Protein AF-A0AB37U837-F1 (afdb_monomer_lite)

Structure (mmCIF, N/CA/C/O backbone):
data_AF-A0AB37U837-F1
#
_entry.id   AF-A0AB37U837-F1
#
loop_
_atom_site.group_PDB
_atom_site.id
_atom_site.type_symbol
_atom_site.label_atom_id
_atom_site.label_alt_id
_atom_site.label_comp_id
_atom_site.label_asym_id
_atom_site.label_entity_id
_atom_site.label_seq_id
_atom_site.pdbx_PDB_ins_code
_atom_site.Cartn_x
_atom_site.Cartn_y
_atom_site.Cartn_z
_atom_site.occupancy
_atom_site.B_iso_or_equiv
_atom_site.auth_seq_id
_atom_site.auth_comp_id
_atom_site.auth_asym_id
_atom_site.auth_atom_id
_atom_site.pdbx_PDB_model_num
ATOM 1 N N . MET A 1 1 ? 18.481 -46.910 13.357 1.00 38.69 1 MET A N 1
ATOM 2 C CA . MET A 1 1 ? 18.241 -46.819 11.901 1.00 38.69 1 MET A CA 1
ATOM 3 C C . MET A 1 1 ? 16.902 -47.488 11.657 1.00 38.69 1 MET A C 1
ATOM 5 O O . MET A 1 1 ? 16.795 -48.649 12.005 1.00 38.69 1 MET A O 1
ATOM 9 N N . SER A 1 2 ? 15.828 -46.877 11.190 1.00 38.09 2 SER A N 1
ATOM 10 C CA . SER A 1 2 ? 15.529 -45.515 10.749 1.00 38.09 2 SER A CA 1
ATOM 11 C C . SER A 1 2 ? 14.016 -45.516 10.482 1.00 38.09 2 SER A C 1
ATOM 13 O O . SER A 1 2 ? 13.503 -46.467 9.901 1.00 38.09 2 SER A O 1
ATOM 15 N N . ASP A 1 3 ? 13.357 -44.455 10.939 1.00 36.34 3 ASP A N 1
ATOM 16 C CA . ASP A 1 3 ? 12.168 -43.831 10.350 1.00 36.34 3 ASP A CA 1
ATOM 17 C C . ASP A 1 3 ? 10.818 -44.567 10.381 1.00 36.34 3 ASP A C 1
ATOM 19 O O . ASP A 1 3 ? 10.324 -45.132 9.410 1.00 36.34 3 ASP A O 1
ATOM 23 N N . ILE A 1 4 ? 10.150 -44.377 11.522 1.00 48.16 4 ILE A N 1
ATOM 24 C CA . ILE A 1 4 ? 8.695 -44.235 11.624 1.00 48.16 4 ILE A CA 1
ATOM 25 C C . ILE A 1 4 ? 8.343 -42.833 11.098 1.00 48.16 4 ILE A C 1
ATOM 27 O O . ILE A 1 4 ? 8.584 -41.843 11.786 1.00 48.16 4 ILE A O 1
ATOM 31 N N . ILE A 1 5 ? 7.758 -42.727 9.903 1.00 45.69 5 ILE A N 1
ATOM 32 C CA . ILE A 1 5 ? 7.070 -41.502 9.466 1.00 45.69 5 ILE A CA 1
ATOM 33 C C . ILE A 1 5 ? 5.609 -41.867 9.179 1.00 45.69 5 ILE A C 1
ATOM 35 O O . ILE A 1 5 ? 5.336 -42.531 8.180 1.00 45.69 5 ILE A O 1
ATOM 39 N N . PRO A 1 6 ? 4.649 -41.449 10.022 1.00 42.28 6 PRO A N 1
ATOM 40 C CA . PRO A 1 6 ? 3.233 -41.595 9.720 1.00 42.28 6 PRO A CA 1
ATOM 41 C C . PRO A 1 6 ? 2.849 -40.678 8.550 1.00 42.28 6 PRO A C 1
ATOM 43 O O . PRO A 1 6 ? 2.877 -39.450 8.651 1.00 42.28 6 PRO A O 1
ATOM 46 N N . THR A 1 7 ? 2.470 -41.287 7.430 1.00 52.25 7 THR A N 1
ATOM 47 C CA . THR A 1 7 ? 1.996 -40.656 6.193 1.00 52.25 7 THR A CA 1
ATOM 48 C C . THR A 1 7 ? 0.520 -40.268 6.258 1.00 52.25 7 THR A C 1
ATOM 50 O O . THR A 1 7 ? -0.243 -40.693 5.408 1.00 52.25 7 THR A O 1
ATOM 53 N N . HIS A 1 8 ? 0.095 -39.453 7.222 1.00 46.56 8 HIS A N 1
ATOM 54 C CA . HIS A 1 8 ? -1.192 -38.745 7.143 1.00 46.56 8 HIS A CA 1
ATOM 55 C C . HIS A 1 8 ? -1.097 -37.440 7.935 1.00 46.56 8 HIS A C 1
ATOM 57 O O . HIS A 1 8 ? -1.594 -37.322 9.051 1.00 46.56 8 HIS A O 1
ATOM 63 N N . LYS A 1 9 ? -0.432 -36.433 7.357 1.00 44.94 9 LYS A N 1
ATOM 64 C CA . LYS A 1 9 ? -0.655 -35.056 7.793 1.00 44.94 9 LYS A CA 1
ATOM 65 C C . LYS A 1 9 ? -1.970 -34.627 7.164 1.00 44.94 9 LYS A C 1
ATOM 67 O O . LYS A 1 9 ? -2.001 -34.199 6.015 1.00 44.94 9 LYS A O 1
ATOM 72 N N . ASP A 1 10 ? -3.050 -34.844 7.898 1.00 39.06 10 ASP A N 1
ATOM 73 C CA . ASP A 1 10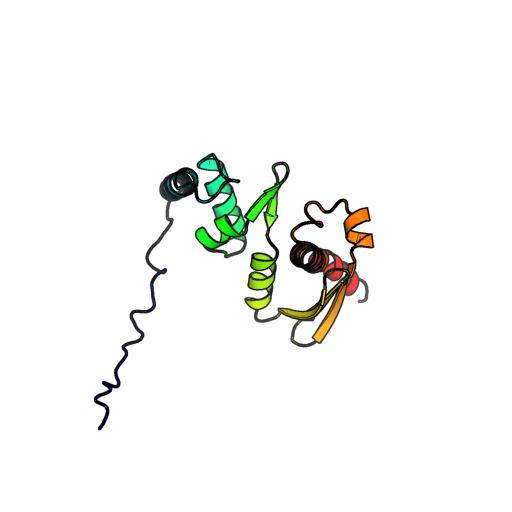 ? -4.355 -34.284 7.594 1.00 39.06 10 ASP A CA 1
ATOM 74 C C . ASP A 1 10 ? -4.181 -32.757 7.482 1.00 39.06 10 ASP A C 1
ATOM 76 O O . ASP A 1 10 ? -3.911 -32.056 8.460 1.00 39.06 10 ASP A O 1
ATOM 80 N N . LEU A 1 11 ? -4.177 -32.244 6.249 1.00 43.66 11 LEU A N 1
ATOM 81 C CA . LEU A 1 11 ? -3.933 -30.827 5.942 1.00 43.66 11 LEU A CA 1
ATOM 82 C C . LEU A 1 11 ? -5.149 -29.947 6.279 1.00 43.66 11 LEU A C 1
ATOM 84 O O . LEU A 1 11 ? -5.112 -28.736 6.061 1.00 43.66 11 LEU A O 1
ATOM 88 N N . SER A 1 12 ? -6.205 -30.535 6.846 1.00 42.41 12 SER A N 1
ATOM 89 C CA . SER A 1 12 ? -7.435 -29.869 7.279 1.00 42.41 12 SER A CA 1
ATOM 90 C C . SER A 1 12 ? -7.227 -28.840 8.407 1.00 42.41 12 SER A C 1
ATOM 92 O O . SER A 1 12 ? -8.098 -28.000 8.626 1.00 42.41 12 SER A O 1
ATOM 94 N N . THR A 1 13 ? -6.057 -28.817 9.060 1.00 42.19 13 THR A N 1
ATOM 95 C CA . THR A 1 13 ? -5.775 -27.964 10.237 1.00 42.19 13 THR A CA 1
ATOM 96 C C . THR A 1 13 ? -4.836 -26.774 9.964 1.00 42.19 13 THR A C 1
ATOM 98 O O . THR A 1 13 ? -4.377 -26.118 10.896 1.00 42.19 13 THR A O 1
ATOM 101 N N . LEU A 1 14 ? -4.543 -26.414 8.707 1.00 37.28 14 LEU A N 1
ATOM 102 C CA . LEU A 1 14 ? -3.847 -25.147 8.393 1.00 37.28 14 LEU A CA 1
ATOM 103 C C . LEU A 1 14 ? -4.842 -24.025 8.089 1.00 37.28 14 LEU A C 1
ATOM 105 O O . LEU A 1 14 ? -4.858 -23.418 7.023 1.00 37.28 14 LEU A O 1
ATOM 109 N N . ALA A 1 15 ? -5.670 -23.743 9.083 1.00 38.53 15 ALA A N 1
ATOM 110 C CA . ALA A 1 15 ? -6.664 -22.689 9.076 1.00 38.53 15 ALA A CA 1
ATOM 111 C C . ALA A 1 15 ? -6.515 -21.874 10.368 1.00 38.53 15 ALA A C 1
ATOM 113 O O . ALA A 1 15 ? -7.368 -21.897 11.237 1.00 38.53 15 ALA A O 1
ATOM 114 N N . ILE A 1 16 ? -5.413 -21.133 10.514 1.00 45.47 16 ILE A N 1
ATOM 115 C CA . ILE A 1 16 ? -5.233 -20.225 11.666 1.00 45.47 16 ILE A CA 1
ATOM 116 C C . ILE A 1 16 ? -6.056 -18.923 11.486 1.00 45.47 16 ILE A C 1
ATOM 118 O O . ILE A 1 16 ? -6.137 -18.105 12.395 1.00 45.47 16 ILE A O 1
ATOM 122 N N . ALA A 1 17 ? -6.728 -18.721 10.342 1.00 49.56 17 ALA A N 1
ATOM 123 C CA . ALA A 1 17 ? -7.430 -17.469 10.035 1.00 49.56 17 ALA A CA 1
ATOM 124 C C . ALA A 1 17 ? -8.845 -17.521 9.393 1.00 49.56 17 ALA A C 1
ATOM 126 O O . ALA A 1 17 ? -9.257 -16.475 8.900 1.00 49.56 17 ALA A O 1
ATOM 127 N N . PRO A 1 18 ? -9.646 -18.612 9.368 1.00 48.41 18 PRO A N 1
ATOM 128 C CA . PRO A 1 18 ? -11.029 -18.512 8.879 1.00 48.41 18 PRO A CA 1
ATOM 129 C C . PRO A 1 18 ? -12.069 -18.231 9.977 1.00 48.41 18 PRO A C 1
ATOM 131 O O . PRO A 1 18 ? -13.256 -18.143 9.672 1.00 48.41 18 PRO A O 1
ATOM 134 N N . HIS A 1 19 ? -11.666 -18.100 11.247 1.00 53.91 19 HIS A N 1
ATOM 135 C CA . HIS A 1 19 ? -12.609 -18.018 12.376 1.00 53.91 19 HIS A CA 1
ATOM 136 C C . HIS A 1 19 ? -12.847 -16.600 12.906 1.00 53.91 19 HIS A C 1
ATOM 138 O O . HIS A 1 19 ? -13.816 -16.384 13.629 1.00 53.91 19 HIS A O 1
ATOM 144 N N . LEU A 1 20 ? -11.985 -15.632 12.571 1.00 61.50 20 LEU A N 1
ATOM 145 C CA . LEU A 1 20 ? -12.180 -14.243 12.984 1.00 61.50 20 LEU A CA 1
ATOM 146 C C . LEU A 1 20 ? -13.107 -13.554 11.983 1.00 61.50 20 LEU A C 1
ATOM 148 O O . LEU A 1 20 ? -12.658 -13.005 10.976 1.00 61.50 20 LEU A O 1
ATOM 152 N N . LYS A 1 21 ? -14.407 -13.621 12.260 1.00 65.19 21 LYS A N 1
ATOM 153 C CA . LYS A 1 21 ? -15.416 -12.857 11.532 1.00 65.19 21 LYS A CA 1
ATOM 154 C C . LYS A 1 21 ? -15.628 -11.516 12.219 1.00 65.19 21 LYS A C 1
ATOM 156 O O . LYS A 1 21 ? -15.821 -11.456 13.429 1.00 65.19 21 LYS A O 1
ATOM 161 N N . ILE A 1 22 ? -15.543 -10.450 11.434 1.00 69.75 22 ILE A N 1
ATOM 162 C CA . ILE A 1 22 ? -15.926 -9.104 11.850 1.00 69.75 22 ILE A CA 1
ATOM 163 C C . ILE A 1 22 ? -17.270 -8.858 11.174 1.00 69.75 22 ILE A C 1
ATOM 165 O O . ILE A 1 22 ? -17.308 -8.448 10.016 1.00 69.75 22 ILE A O 1
ATOM 169 N N . ASP A 1 23 ? -18.351 -9.202 11.868 1.00 74.50 23 ASP A N 1
ATOM 170 C CA . ASP A 1 23 ? -19.703 -9.142 11.302 1.00 74.50 23 ASP A CA 1
ATOM 171 C C . ASP A 1 23 ? -20.385 -7.799 11.603 1.00 74.50 23 ASP A C 1
ATOM 173 O O . ASP A 1 23 ? -21.276 -7.370 10.870 1.00 74.50 23 ASP A O 1
ATOM 177 N N . THR A 1 24 ? -19.949 -7.101 12.658 1.00 81.50 24 THR A N 1
ATOM 178 C CA . THR A 1 24 ? -20.548 -5.837 13.099 1.00 81.50 24 THR A CA 1
ATOM 179 C C . THR A 1 24 ? -19.526 -4.708 13.230 1.00 81.50 24 THR A C 1
ATOM 181 O O . THR A 1 24 ? -18.324 -4.924 13.411 1.00 81.50 24 THR A O 1
ATOM 184 N N . ILE A 1 25 ? -20.021 -3.467 13.174 1.00 80.50 25 ILE A N 1
ATOM 185 C CA . ILE A 1 25 ? -19.218 -2.268 13.460 1.00 80.50 25 ILE A CA 1
ATOM 186 C C . ILE A 1 25 ? -18.689 -2.305 14.904 1.00 80.50 25 ILE A C 1
ATOM 188 O O . ILE A 1 25 ? -17.567 -1.869 15.150 1.00 80.50 25 ILE A O 1
ATOM 192 N N . ASP A 1 26 ? -19.442 -2.889 15.838 1.00 82.69 26 ASP A N 1
ATOM 193 C CA . ASP A 1 26 ? -19.027 -3.038 17.236 1.00 82.69 26 ASP A CA 1
ATOM 194 C C . ASP A 1 26 ? -17.823 -3.977 17.381 1.00 82.69 26 ASP A C 1
ATOM 196 O O . ASP A 1 26 ? -16.885 -3.677 18.124 1.00 82.69 26 ASP A O 1
ATOM 200 N N . ASP A 1 27 ? -17.800 -5.090 16.643 1.00 81.56 27 ASP A N 1
ATOM 201 C CA . ASP A 1 27 ? -16.652 -6.006 16.626 1.00 81.56 27 ASP A CA 1
ATOM 202 C C . ASP A 1 27 ? -15.421 -5.330 16.028 1.00 81.56 27 ASP A C 1
ATOM 204 O O . ASP A 1 27 ? -14.307 -5.477 16.537 1.00 81.56 27 ASP A O 1
ATOM 208 N N . LEU A 1 28 ? -15.629 -4.523 14.986 1.00 81.81 28 LEU A N 1
ATOM 209 C CA . LEU A 1 28 ? -14.576 -3.729 14.373 1.00 81.81 28 LEU A CA 1
ATOM 210 C C . LEU A 1 28 ? -14.032 -2.667 15.338 1.00 81.81 28 LEU A C 1
ATOM 212 O O . LEU A 1 28 ? -12.817 -2.483 15.418 1.00 81.81 28 LEU A O 1
ATOM 216 N N . GLN A 1 29 ? -14.900 -2.004 16.105 1.00 85.12 29 GLN A N 1
ATOM 217 C CA . GLN A 1 29 ? -14.505 -1.029 17.121 1.00 85.12 29 GLN A CA 1
ATOM 218 C C . GLN A 1 29 ? -13.713 -1.694 18.252 1.00 85.12 29 GLN A C 1
ATOM 220 O O . GLN A 1 29 ? -12.645 -1.199 18.613 1.00 85.12 29 GLN A O 1
ATOM 225 N N . ARG A 1 30 ? -14.177 -2.842 18.762 1.00 85.12 30 ARG A N 1
ATOM 226 C CA . ARG A 1 30 ? -13.461 -3.634 19.779 1.00 85.12 30 ARG A CA 1
ATOM 227 C C . ARG A 1 30 ? -12.094 -4.082 19.280 1.00 85.12 30 ARG A C 1
ATOM 229 O O . ARG A 1 30 ? -11.103 -3.951 19.995 1.00 85.12 30 ARG A O 1
ATOM 236 N N . LEU A 1 31 ? -12.024 -4.571 18.044 1.00 84.06 31 LEU A N 1
ATOM 237 C CA . LEU A 1 31 ? -10.769 -4.963 17.416 1.00 84.06 31 LEU A CA 1
ATOM 238 C C . LEU A 1 31 ? -9.829 -3.762 17.265 1.00 84.06 31 LEU A C 1
ATOM 240 O O . LEU A 1 31 ? -8.657 -3.852 17.626 1.00 84.06 31 LEU A O 1
ATOM 244 N N . GLY A 1 32 ? -10.336 -2.627 16.781 1.00 84.38 32 GLY A N 1
ATOM 245 C CA . GLY A 1 32 ? -9.569 -1.390 16.674 1.00 84.38 32 GLY A CA 1
ATOM 246 C C . GLY A 1 32 ? -9.041 -0.913 18.026 1.00 84.38 32 GLY A C 1
ATOM 247 O O . GLY A 1 32 ? -7.896 -0.472 18.126 1.00 84.38 32 GLY A O 1
ATOM 248 N N . GLU A 1 33 ? -9.829 -1.064 19.088 1.00 86.31 33 GLU A N 1
ATOM 249 C CA . GLU A 1 33 ? -9.414 -0.724 20.442 1.00 86.31 33 GLU A CA 1
ATOM 250 C C . GLU A 1 33 ? -8.303 -1.644 20.951 1.00 86.31 33 GLU A C 1
ATOM 252 O O . GLU A 1 33 ? -7.269 -1.142 21.393 1.00 86.31 33 GLU A O 1
ATOM 257 N N . ILE A 1 34 ? -8.443 -2.964 20.795 1.00 85.94 34 ILE A N 1
ATOM 258 C CA . ILE A 1 34 ? -7.395 -3.940 21.137 1.00 85.94 34 ILE A CA 1
ATOM 259 C C . ILE A 1 34 ? -6.099 -3.623 20.384 1.00 85.94 34 ILE A C 1
ATOM 261 O O . ILE A 1 34 ? -5.025 -3.561 20.983 1.00 85.94 34 ILE A O 1
ATOM 265 N N . LEU A 1 35 ? -6.197 -3.379 19.076 1.00 84.44 35 LEU A N 1
ATOM 266 C CA . LEU A 1 35 ? -5.041 -3.103 18.229 1.00 84.44 35 LEU A CA 1
ATOM 267 C C . LEU A 1 35 ? -4.366 -1.784 18.610 1.00 84.44 35 LEU A C 1
ATOM 269 O O . LEU A 1 35 ? -3.143 -1.750 18.723 1.00 84.44 35 LEU A O 1
ATOM 273 N N . SER A 1 36 ? -5.132 -0.727 18.883 1.00 84.62 36 SER A N 1
ATOM 274 C CA . SER A 1 36 ? -4.572 0.555 19.331 1.00 84.62 36 SER A CA 1
ATOM 275 C C . SER A 1 36 ? -3.922 0.460 20.721 1.00 84.62 36 SER A C 1
ATOM 277 O O . SER A 1 36 ? -2.841 1.003 20.938 1.00 84.62 36 SER A O 1
ATOM 279 N N . ARG A 1 37 ? -4.522 -0.295 21.653 1.00 85.44 37 ARG A N 1
ATOM 280 C CA . ARG A 1 37 ? -4.006 -0.486 23.019 1.00 85.44 37 ARG A CA 1
ATOM 281 C C . ARG A 1 37 ? -2.824 -1.442 23.110 1.00 85.44 37 ARG A C 1
ATOM 283 O O . ARG A 1 37 ? -2.113 -1.412 24.109 1.00 85.44 37 ARG A O 1
ATOM 290 N N . SER A 1 38 ? -2.606 -2.274 22.094 1.00 83.31 38 SER A N 1
ATOM 291 C CA . SER A 1 38 ? -1.503 -3.240 22.070 1.00 83.31 38 SER A CA 1
ATOM 292 C C . SER A 1 38 ? -0.115 -2.592 22.144 1.00 83.31 38 SER A C 1
ATOM 294 O O . SER A 1 38 ? 0.852 -3.258 22.499 1.00 83.31 38 SER A O 1
ATOM 296 N N . GLY A 1 39 ? -0.002 -1.304 21.798 1.00 77.69 39 GLY A N 1
ATOM 297 C CA . GLY A 1 39 ? 1.269 -0.580 21.784 1.00 77.69 39 GLY A CA 1
ATOM 298 C C . GLY A 1 39 ? 2.202 -0.967 20.632 1.00 77.69 39 GLY A C 1
ATOM 299 O O . GLY A 1 39 ? 3.269 -0.378 20.505 1.00 77.69 39 GLY A O 1
ATOM 300 N N . PHE A 1 40 ? 1.807 -1.906 19.762 1.00 79.19 40 PHE A N 1
ATOM 301 C CA . PHE A 1 40 ? 2.614 -2.329 18.611 1.00 79.19 40 PHE A CA 1
ATOM 302 C C . PHE A 1 40 ? 2.547 -1.357 17.424 1.00 79.19 40 PHE A C 1
ATOM 304 O O . PHE A 1 40 ? 3.425 -1.373 16.564 1.00 79.19 40 PHE A O 1
ATOM 311 N N . PHE A 1 41 ? 1.508 -0.519 17.360 1.00 80.19 41 PHE A N 1
ATOM 312 C CA . PHE A 1 41 ? 1.242 0.383 16.238 1.00 80.19 41 PHE A CA 1
ATOM 313 C C . PHE A 1 41 ? 1.383 1.843 16.679 1.00 80.19 41 PHE A C 1
ATOM 315 O O . PHE A 1 41 ? 0.405 2.498 17.031 1.00 80.19 41 PHE A O 1
ATOM 322 N N . GLU A 1 42 ? 2.612 2.363 16.656 1.00 71.44 42 GLU A N 1
ATOM 323 C CA . GLU A 1 42 ? 2.935 3.726 17.120 1.00 71.44 42 GLU A CA 1
ATOM 324 C C . GLU A 1 42 ? 2.175 4.836 16.371 1.00 71.44 42 GLU A C 1
ATOM 326 O O . GLU A 1 42 ? 1.942 5.924 16.907 1.00 71.44 42 GLU A O 1
ATOM 331 N N . ASP A 1 43 ? 1.766 4.564 15.132 1.00 74.81 43 ASP A N 1
ATOM 332 C CA . ASP A 1 43 ? 1.027 5.493 14.280 1.00 74.81 43 ASP A CA 1
ATOM 333 C C . ASP A 1 43 ? -0.497 5.453 14.495 1.00 74.81 43 ASP A C 1
ATOM 335 O O . ASP A 1 43 ? -1.235 6.200 13.850 1.00 74.81 43 ASP A O 1
ATOM 339 N N . CYS A 1 44 ? -0.971 4.608 15.414 1.00 76.62 44 CYS A N 1
ATOM 340 C CA . CYS A 1 44 ? -2.378 4.418 15.719 1.00 76.62 44 CYS A CA 1
ATOM 341 C C . CYS A 1 44 ? -2.633 4.536 17.226 1.00 76.62 44 CYS A C 1
ATOM 343 O O . CYS A 1 44 ? -2.563 3.562 17.971 1.00 76.62 44 CYS A O 1
ATOM 345 N N . LYS A 1 45 ? -2.987 5.743 17.676 1.00 77.19 45 LYS A N 1
ATOM 346 C CA . LYS A 1 45 ? -3.206 6.042 19.104 1.00 77.19 45 LYS A CA 1
ATOM 347 C C . LYS A 1 45 ? -4.657 5.893 19.547 1.00 77.19 45 LYS A C 1
ATOM 349 O O . LYS A 1 45 ? -4.933 5.884 20.740 1.00 77.19 45 LYS A O 1
ATOM 354 N N . GLN A 1 46 ? -5.585 5.835 18.596 1.00 83.69 46 GLN A N 1
ATOM 355 C CA . GLN A 1 46 ? -7.020 5.769 18.863 1.00 83.69 46 GLN A CA 1
ATOM 356 C C . GLN A 1 46 ? -7.642 4.589 18.124 1.00 83.69 46 GLN A C 1
ATOM 358 O O . GLN A 1 46 ? -7.280 4.319 16.978 1.00 83.69 46 GLN A O 1
ATOM 363 N N . ALA A 1 4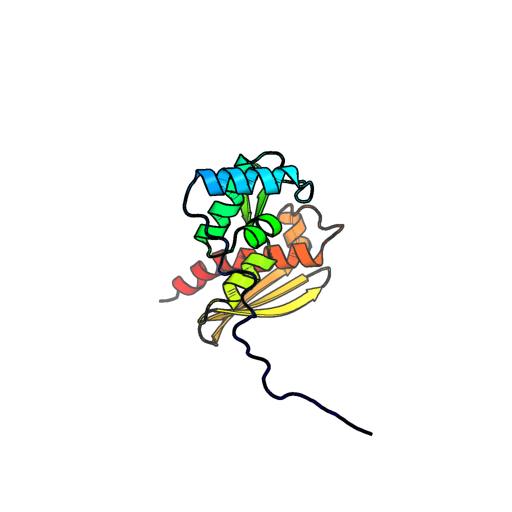7 ? -8.642 3.955 18.739 1.00 83.88 47 ALA A N 1
ATOM 364 C CA . ALA A 1 47 ? -9.407 2.871 18.122 1.00 83.88 47 ALA A CA 1
ATOM 365 C C . ALA A 1 47 ? -9.960 3.273 16.743 1.00 83.88 47 ALA A C 1
ATOM 367 O O . ALA A 1 47 ? -9.842 2.519 15.782 1.00 83.88 47 ALA A O 1
ATOM 368 N N . ALA A 1 48 ? -10.457 4.508 16.607 1.00 84.31 48 ALA A N 1
ATOM 369 C CA . ALA A 1 48 ? -10.969 5.040 15.344 1.00 84.31 48 ALA A CA 1
ATOM 370 C C . ALA A 1 48 ? -9.926 5.027 14.209 1.00 84.31 48 ALA A C 1
ATOM 372 O O . ALA A 1 48 ? -10.259 4.731 13.064 1.00 84.31 48 ALA A O 1
ATOM 373 N N . GLN A 1 49 ? -8.651 5.295 14.511 1.00 84.81 49 GLN A N 1
ATOM 374 C CA . GLN A 1 49 ? -7.581 5.254 13.509 1.00 84.81 49 GLN A CA 1
ATOM 375 C C . GLN A 1 49 ? -7.316 3.821 13.033 1.00 84.81 49 GLN A C 1
ATOM 377 O O . GLN A 1 49 ? -7.112 3.605 11.838 1.00 84.81 49 GLN A O 1
ATOM 382 N N . ALA A 1 50 ? -7.373 2.842 13.943 1.00 85.88 50 ALA A N 1
ATOM 383 C CA . ALA A 1 50 ? -7.226 1.430 13.603 1.00 85.88 50 ALA A CA 1
ATOM 384 C C . ALA A 1 50 ? -8.389 0.960 12.726 1.00 85.88 50 ALA A C 1
ATOM 386 O O . ALA A 1 50 ? -8.173 0.335 11.691 1.00 85.88 50 ALA A O 1
ATOM 387 N N . VAL A 1 51 ? -9.618 1.332 13.095 1.00 86.81 51 VAL A N 1
ATOM 388 C CA . VAL A 1 51 ? -10.829 1.016 12.329 1.00 86.81 51 VAL A CA 1
ATOM 389 C C . VAL A 1 51 ? -10.731 1.551 10.901 1.00 86.81 51 VAL A C 1
ATOM 391 O O . VAL A 1 51 ? -10.929 0.793 9.956 1.00 86.81 51 VAL A O 1
ATOM 394 N N . VAL A 1 52 ? -10.347 2.818 10.716 1.00 87.12 52 VAL A N 1
ATOM 395 C CA . VAL A 1 52 ? -10.211 3.419 9.376 1.00 87.12 52 VAL A CA 1
ATOM 396 C C . VAL A 1 52 ? -9.156 2.701 8.533 1.00 87.12 52 VAL A C 1
ATOM 398 O O . VAL A 1 52 ? -9.375 2.476 7.344 1.00 87.12 52 VAL A O 1
ATOM 401 N N . LYS A 1 53 ? -8.026 2.299 9.126 1.00 88.06 53 LYS A N 1
ATOM 402 C CA . LYS A 1 53 ? -7.011 1.502 8.420 1.00 88.06 53 LYS A CA 1
ATOM 403 C C . LYS A 1 53 ? -7.552 0.140 8.002 1.00 88.06 53 LYS A C 1
ATOM 405 O O . LYS A 1 53 ? -7.342 -0.271 6.864 1.00 88.06 53 LYS A O 1
ATOM 410 N N . ILE A 1 54 ? -8.243 -0.553 8.905 1.00 87.12 54 ILE A N 1
ATOM 411 C CA . ILE A 1 54 ? -8.829 -1.867 8.628 1.00 87.12 54 ILE A CA 1
ATOM 412 C C . ILE A 1 54 ? -9.852 -1.758 7.500 1.00 87.12 54 ILE A C 1
ATOM 414 O O . ILE A 1 54 ? -9.759 -2.538 6.557 1.00 87.12 54 ILE A O 1
ATOM 418 N N . LEU A 1 55 ? -10.743 -0.763 7.548 1.00 86.31 55 LEU A N 1
ATOM 419 C CA . LEU A 1 55 ? -11.716 -0.491 6.488 1.00 86.31 55 LEU A CA 1
ATOM 420 C C . LEU A 1 55 ? -11.024 -0.211 5.154 1.00 86.31 55 LEU A C 1
ATOM 422 O O . LEU A 1 55 ? -11.305 -0.882 4.168 1.00 86.31 55 LEU A O 1
ATOM 426 N N . ALA A 1 56 ? -10.053 0.705 5.129 1.00 85.56 56 ALA A N 1
ATOM 427 C CA . ALA A 1 56 ? -9.327 1.043 3.906 1.00 85.56 56 ALA A CA 1
ATOM 428 C C . ALA A 1 56 ? -8.624 -0.172 3.278 1.00 85.56 56 ALA A C 1
ATOM 430 O O . ALA A 1 56 ? -8.541 -0.282 2.057 1.00 85.56 56 ALA A O 1
ATOM 431 N N . GLY A 1 57 ? -8.109 -1.089 4.098 1.00 85.00 57 GLY A N 1
ATOM 432 C CA . GLY A 1 57 ? -7.523 -2.324 3.596 1.00 85.00 57 GLY A CA 1
ATOM 433 C C . GLY A 1 57 ? -8.559 -3.370 3.195 1.00 85.00 57 GLY A C 1
ATOM 434 O O . GLY A 1 57 ? -8.340 -4.052 2.199 1.00 85.00 57 GLY A O 1
ATOM 435 N N . ALA A 1 58 ? -9.691 -3.461 3.896 1.00 85.69 58 ALA A N 1
ATOM 436 C CA . ALA A 1 58 ? -10.787 -4.366 3.559 1.00 85.69 58 ALA A CA 1
ATOM 437 C C . ALA A 1 58 ? -11.371 -4.062 2.169 1.00 85.69 58 ALA A C 1
ATOM 439 O O . ALA A 1 58 ? -11.563 -4.992 1.389 1.00 85.69 58 ALA A O 1
ATOM 440 N N . GLU A 1 59 ? -11.516 -2.781 1.808 1.00 83.75 59 GLU A N 1
ATOM 441 C CA . GLU A 1 59 ? -11.911 -2.340 0.453 1.00 83.75 59 GLU A CA 1
ATOM 442 C C . GLU A 1 59 ? -10.952 -2.833 -0.645 1.00 83.75 59 GLU A C 1
ATOM 444 O O . GLU A 1 59 ? -11.323 -3.010 -1.803 1.00 83.75 59 GLU A O 1
ATOM 449 N N . LEU A 1 60 ? -9.693 -3.085 -0.284 1.00 79.88 60 LEU A N 1
ATOM 450 C CA . LEU A 1 60 ? -8.653 -3.593 -1.180 1.00 79.88 60 LEU A CA 1
ATOM 451 C C . LEU A 1 60 ? -8.450 -5.112 -1.045 1.00 79.88 60 LEU A C 1
ATOM 453 O O . LEU A 1 60 ? -7.539 -5.679 -1.652 1.00 79.88 60 LEU A O 1
ATOM 457 N N . GLY A 1 61 ? -9.274 -5.780 -0.236 1.00 81.06 61 GLY A N 1
ATOM 458 C CA . GLY A 1 61 ? -9.186 -7.210 0.043 1.00 81.06 61 GLY A CA 1
ATOM 459 C C . GLY A 1 61 ? -8.040 -7.602 0.982 1.00 81.06 61 GLY A C 1
ATOM 460 O O . GLY A 1 61 ? -7.633 -8.767 1.005 1.00 81.06 61 GLY A O 1
ATOM 461 N N . PHE A 1 62 ? -7.468 -6.668 1.739 1.00 84.75 62 PHE A N 1
ATOM 462 C CA . PHE A 1 62 ? -6.475 -6.979 2.764 1.00 84.75 62 PHE A CA 1
ATOM 463 C C . PHE A 1 62 ? -7.138 -7.305 4.108 1.00 84.75 62 PHE A C 1
ATOM 465 O O . PHE A 1 62 ? -8.064 -6.610 4.526 1.00 84.75 62 PHE A O 1
ATOM 472 N N . PRO A 1 63 ? -6.654 -8.340 4.820 1.00 85.69 63 PRO A N 1
ATOM 473 C CA . PRO A 1 63 ? -7.156 -8.664 6.149 1.00 85.69 63 PRO A CA 1
ATOM 474 C C . PRO A 1 63 ? -6.726 -7.602 7.168 1.00 85.69 63 PRO A C 1
ATOM 476 O O . PRO A 1 63 ? -5.670 -6.985 7.020 1.00 85.69 63 PRO A O 1
ATOM 479 N N . ALA A 1 64 ? -7.499 -7.455 8.249 1.00 84.56 64 ALA A N 1
ATOM 480 C CA . ALA A 1 64 ? -7.341 -6.402 9.257 1.00 84.56 64 ALA A CA 1
ATOM 481 C C . ALA A 1 64 ? -5.896 -6.210 9.754 1.00 84.56 64 ALA A C 1
ATOM 483 O O . ALA A 1 64 ? -5.408 -5.084 9.835 1.00 84.56 64 ALA A O 1
ATOM 484 N N . PHE A 1 65 ? -5.179 -7.302 10.031 1.00 84.88 65 PHE A N 1
ATOM 485 C CA . PHE A 1 65 ? -3.796 -7.229 10.503 1.00 84.88 65 PHE A CA 1
ATOM 486 C C . PHE A 1 65 ? -2.830 -6.698 9.433 1.00 84.88 65 PHE A C 1
ATOM 488 O O . PHE A 1 65 ? -2.028 -5.807 9.702 1.00 84.88 65 PHE A O 1
ATOM 495 N N . SER A 1 66 ? -2.936 -7.188 8.193 1.00 84.62 66 SER A N 1
ATOM 496 C CA . SER A 1 66 ? -2.128 -6.679 7.079 1.00 84.62 66 SER A CA 1
ATOM 497 C C . SER A 1 66 ? -2.421 -5.204 6.805 1.00 84.62 66 SER A C 1
ATOM 499 O O . SER A 1 66 ? -1.493 -4.442 6.539 1.00 84.62 66 SER A O 1
ATOM 501 N N . SER A 1 67 ? -3.685 -4.794 6.931 1.00 85.81 67 SER A N 1
ATOM 502 C CA . SER A 1 67 ? -4.111 -3.398 6.831 1.00 85.81 67 SER A CA 1
ATOM 503 C C . SER A 1 67 ? -3.454 -2.533 7.906 1.00 85.81 67 SER A C 1
ATOM 505 O O . SER A 1 67 ? -2.913 -1.479 7.593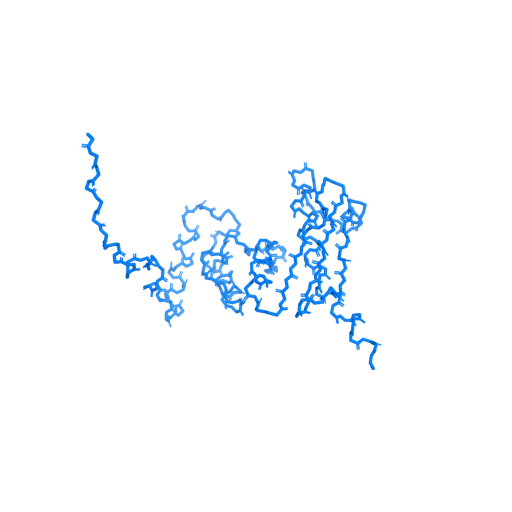 1.00 85.81 67 SER A O 1
ATOM 507 N N . MET A 1 68 ? -3.408 -2.996 9.157 1.00 85.69 68 MET A N 1
ATOM 508 C CA . MET A 1 68 ? -2.755 -2.261 10.246 1.00 85.69 68 MET A CA 1
ATOM 509 C C . MET A 1 68 ? -1.247 -2.100 10.052 1.00 85.69 68 MET A C 1
ATOM 511 O O . MET A 1 68 ? -0.718 -1.014 10.285 1.00 85.69 68 MET A O 1
ATOM 515 N N . CYS A 1 69 ? -0.560 -3.156 9.610 1.00 84.69 69 CYS A N 1
ATOM 516 C CA . CYS A 1 69 ? 0.887 -3.119 9.391 1.00 84.69 69 CYS A CA 1
ATOM 517 C C . CYS A 1 69 ? 1.288 -2.324 8.144 1.00 84.69 69 CYS A C 1
ATOM 519 O O . CYS A 1 69 ? 2.393 -1.786 8.091 1.00 84.69 69 CYS A O 1
ATOM 521 N N . GLY A 1 70 ? 0.438 -2.319 7.117 1.00 82.94 70 GLY A N 1
ATOM 522 C CA . GLY A 1 70 ? 0.797 -1.823 5.795 1.00 82.94 70 GLY A CA 1
ATOM 523 C C . GLY A 1 70 ? 0.083 -0.551 5.354 1.00 82.94 70 GLY A C 1
ATOM 524 O O . GLY A 1 70 ? 0.466 -0.010 4.322 1.00 82.94 70 GLY A O 1
ATOM 525 N N . ILE A 1 71 ? -0.929 -0.066 6.076 1.00 86.12 71 ILE A N 1
ATOM 526 C CA . ILE A 1 71 ? -1.591 1.216 5.800 1.00 86.12 71 ILE A CA 1
ATOM 527 C C . ILE A 1 71 ? -1.156 2.228 6.852 1.00 86.12 71 ILE A C 1
ATOM 529 O O . ILE A 1 71 ? -1.317 2.016 8.053 1.00 86.12 71 ILE A O 1
ATOM 533 N N . TYR A 1 72 ? -0.642 3.358 6.382 1.00 83.88 72 TYR A N 1
ATOM 534 C CA . TYR A 1 72 ? -0.114 4.443 7.201 1.00 83.88 72 TYR A CA 1
ATOM 535 C C . TYR A 1 72 ? -0.975 5.687 7.024 1.00 83.88 72 TYR A C 1
ATOM 537 O O . TYR A 1 72 ? -1.388 5.999 5.911 1.00 83.88 72 TYR A O 1
ATOM 545 N N . ILE A 1 73 ? -1.228 6.439 8.093 1.00 80.25 73 ILE A N 1
ATOM 546 C CA . ILE A 1 73 ? -1.935 7.722 7.986 1.00 80.25 73 ILE A CA 1
ATOM 547 C C . ILE A 1 73 ? -0.891 8.833 7.886 1.00 80.25 73 ILE A C 1
ATOM 549 O O . ILE A 1 73 ? -0.247 9.190 8.868 1.00 80.25 73 ILE A O 1
ATOM 553 N N . ILE A 1 74 ? -0.723 9.399 6.690 1.00 77.62 74 ILE A N 1
ATOM 554 C CA . ILE A 1 74 ? 0.243 10.470 6.424 1.00 77.62 74 ILE A CA 1
ATOM 555 C C . ILE A 1 74 ? -0.538 11.756 6.156 1.00 77.62 74 ILE A C 1
ATOM 557 O O . ILE A 1 74 ? -1.288 11.844 5.185 1.00 77.62 74 ILE A O 1
ATOM 561 N N . LYS A 1 75 ? -0.373 12.768 7.020 1.00 74.88 75 LYS A N 1
ATOM 562 C CA . LYS A 1 75 ? -1.087 14.062 6.932 1.00 74.88 75 LYS A CA 1
ATOM 563 C C . LYS A 1 75 ? -2.616 13.903 6.817 1.00 74.88 75 LYS A C 1
ATOM 565 O O . LYS A 1 75 ? -3.258 14.567 6.007 1.00 74.88 75 LYS A O 1
ATOM 570 N N . GLY A 1 76 ? -3.188 12.985 7.598 1.00 75.31 76 GLY A N 1
ATOM 571 C CA . GLY A 1 76 ? -4.633 12.727 7.627 1.00 75.31 76 GLY A CA 1
ATOM 572 C C . GLY A 1 76 ? -5.173 11.906 6.452 1.00 75.31 76 GLY A C 1
ATOM 573 O O . GLY A 1 76 ? -6.379 11.697 6.379 1.00 75.31 76 GLY A O 1
ATOM 574 N N . LYS A 1 77 ? -4.315 11.417 5.546 1.00 78.12 77 LYS A N 1
ATOM 575 C CA . LYS A 1 77 ? -4.719 10.555 4.427 1.00 78.12 77 LYS A CA 1
ATOM 576 C C . LYS A 1 77 ? -4.193 9.128 4.621 1.00 78.12 77 LYS A C 1
ATOM 578 O O . LYS A 1 77 ? -3.004 8.980 4.918 1.00 78.12 77 LYS A O 1
ATOM 583 N N . PRO A 1 78 ? -5.028 8.088 4.440 1.00 79.38 78 PRO A N 1
ATOM 584 C CA . PRO A 1 78 ? -4.556 6.711 4.420 1.00 7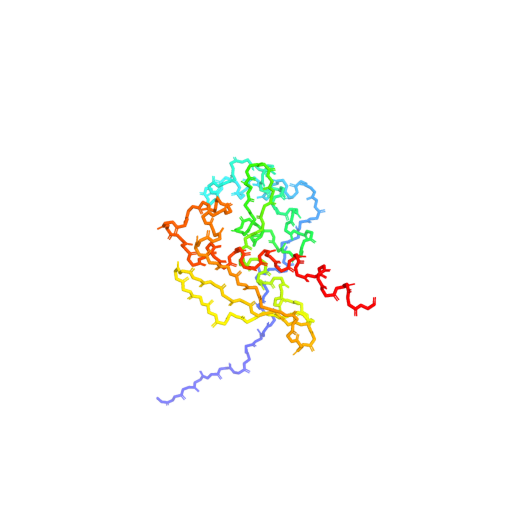9.38 78 PRO A CA 1
ATOM 585 C C . PRO A 1 78 ? -3.690 6.492 3.174 1.00 79.38 78 PRO A C 1
ATOM 587 O O . PRO A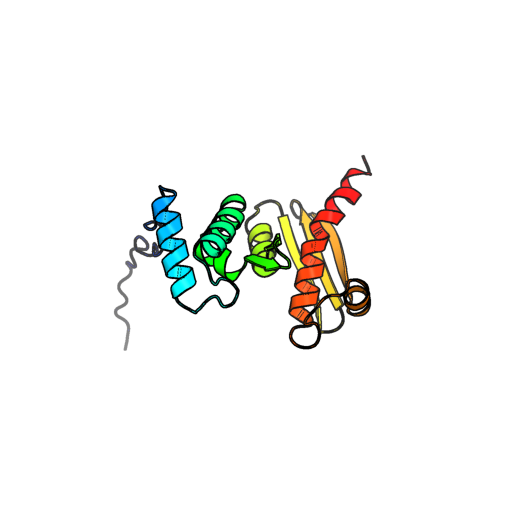 1 78 ? -4.100 6.760 2.047 1.00 79.38 78 PRO A O 1
ATOM 590 N N . ALA A 1 79 ? -2.469 6.027 3.394 1.00 82.44 79 ALA A N 1
ATOM 591 C CA . ALA A 1 79 ? -1.477 5.722 2.381 1.00 82.44 79 ALA A CA 1
ATOM 592 C C . ALA A 1 79 ? -1.106 4.241 2.478 1.00 82.44 79 ALA A C 1
ATOM 594 O O . ALA A 1 79 ? -0.848 3.720 3.562 1.00 82.44 79 ALA A O 1
ATOM 595 N N . ILE A 1 80 ? -1.070 3.563 1.335 1.00 83.38 80 ILE A N 1
ATOM 596 C CA . ILE A 1 80 ? -0.773 2.133 1.260 1.00 83.38 80 ILE A CA 1
ATOM 597 C C . ILE A 1 80 ? 0.740 1.952 1.130 1.00 83.38 80 ILE A C 1
ATOM 599 O O . ILE A 1 80 ? 1.389 2.568 0.284 1.00 83.38 80 ILE A O 1
ATOM 603 N N . GLY A 1 81 ? 1.305 1.090 1.965 1.00 83.25 81 GLY A N 1
ATOM 604 C CA . GLY A 1 81 ? 2.705 0.707 1.923 1.00 83.25 81 GLY A CA 1
ATOM 605 C C . GLY A 1 81 ? 3.048 -0.132 0.694 1.00 83.25 81 GLY A C 1
ATOM 606 O O . GLY A 1 81 ? 2.222 -0.870 0.153 1.00 83.25 81 GLY A O 1
ATOM 607 N N . ALA A 1 82 ? 4.312 -0.065 0.279 1.00 79.38 82 ALA A N 1
ATOM 608 C CA . ALA A 1 82 ? 4.808 -0.763 -0.908 1.00 79.38 82 ALA A CA 1
ATOM 609 C C . ALA A 1 82 ? 4.573 -2.277 -0.870 1.00 79.38 82 ALA A C 1
ATOM 611 O O . ALA A 1 82 ? 4.235 -2.873 -1.888 1.00 79.38 82 ALA A O 1
ATOM 612 N N . ASN A 1 83 ? 4.696 -2.884 0.311 1.00 81.81 83 ASN A N 1
ATOM 613 C CA . ASN A 1 83 ? 4.516 -4.322 0.496 1.00 81.81 83 ASN A CA 1
ATOM 614 C C . ASN A 1 83 ? 3.072 -4.759 0.223 1.00 81.81 83 ASN A C 1
ATOM 616 O O . ASN A 1 83 ? 2.859 -5.788 -0.414 1.00 81.81 83 ASN A O 1
ATOM 620 N N . LEU A 1 84 ? 2.083 -3.965 0.652 1.00 83.44 84 LEU A N 1
ATOM 621 C CA . LEU A 1 84 ? 0.681 -4.238 0.338 1.00 83.44 84 LEU A CA 1
ATOM 622 C C . LEU A 1 84 ? 0.409 -4.035 -1.150 1.00 83.44 84 LEU A C 1
ATOM 624 O O . LEU A 1 84 ? -0.211 -4.895 -1.765 1.00 83.44 84 LEU A O 1
ATOM 628 N N . MET A 1 85 ? 0.927 -2.963 -1.758 1.00 83.12 85 MET A N 1
ATOM 629 C CA . MET A 1 85 ? 0.784 -2.748 -3.205 1.00 83.12 85 MET A CA 1
ATOM 630 C C . MET A 1 85 ? 1.368 -3.918 -4.010 1.00 83.12 85 MET A C 1
ATOM 632 O O . MET A 1 85 ? 0.705 -4.451 -4.896 1.00 83.12 85 MET A O 1
ATOM 636 N N . ALA A 1 86 ? 2.569 -4.375 -3.655 1.00 82.50 86 ALA A N 1
ATOM 637 C CA . ALA A 1 86 ? 3.209 -5.542 -4.252 1.00 82.50 86 ALA A CA 1
ATOM 638 C C . ALA A 1 86 ? 2.380 -6.824 -4.079 1.00 82.50 86 ALA A C 1
ATOM 640 O O . ALA A 1 86 ? 2.200 -7.579 -5.035 1.00 82.50 86 ALA A O 1
ATOM 641 N N . ALA A 1 87 ? 1.844 -7.057 -2.879 1.00 83.56 87 ALA A N 1
ATOM 642 C CA . ALA A 1 87 ? 0.987 -8.204 -2.604 1.00 83.56 87 ALA A CA 1
ATOM 643 C C . ALA A 1 87 ? -0.328 -8.154 -3.400 1.00 83.56 87 ALA A C 1
ATOM 645 O O . ALA A 1 87 ? -0.768 -9.189 -3.894 1.00 83.56 87 ALA A O 1
ATOM 646 N N . ALA A 1 88 ? -0.938 -6.975 -3.566 1.00 82.62 88 ALA A N 1
ATOM 647 C CA . ALA A 1 88 ? -2.128 -6.803 -4.402 1.00 82.62 88 ALA A CA 1
ATOM 648 C C . ALA A 1 88 ? -1.844 -7.101 -5.876 1.00 82.62 88 ALA A C 1
ATOM 650 O O . ALA A 1 88 ? -2.636 -7.798 -6.507 1.00 82.62 88 ALA A O 1
ATOM 651 N N . VAL A 1 89 ? -0.715 -6.622 -6.414 1.00 83.12 89 VAL A N 1
ATOM 652 C CA . VAL A 1 89 ? -0.325 -6.921 -7.801 1.00 83.12 89 VAL A CA 1
ATOM 653 C C . VAL A 1 89 ? -0.137 -8.425 -7.974 1.00 83.12 89 VAL A C 1
ATOM 655 O O . VAL A 1 89 ? -0.807 -9.008 -8.814 1.00 83.12 89 VAL A O 1
ATOM 658 N N . LYS A 1 90 ? 0.655 -9.076 -7.111 1.00 82.62 90 LYS A N 1
ATOM 659 C CA . LYS A 1 90 ? 0.898 -10.529 -7.185 1.00 82.62 90 LYS A CA 1
ATOM 660 C C . LYS A 1 90 ? -0.333 -11.400 -6.953 1.00 82.62 90 LYS A C 1
ATOM 662 O O . LYS A 1 90 ? -0.342 -12.557 -7.355 1.00 82.62 90 LYS A O 1
ATOM 667 N N . ARG A 1 91 ? -1.353 -10.884 -6.267 1.00 81.38 91 ARG A N 1
ATOM 668 C CA . ARG A 1 91 ? -2.626 -11.592 -6.086 1.00 81.38 91 ARG A CA 1
ATOM 669 C C . ARG A 1 91 ? -3.472 -11.574 -7.359 1.00 81.38 91 ARG A C 1
ATOM 671 O O . ARG A 1 91 ? -4.348 -12.420 -7.515 1.00 81.38 91 ARG A O 1
ATOM 678 N N . SER A 1 92 ? -3.249 -10.612 -8.251 1.00 81.19 92 SER A N 1
ATOM 679 C CA . SER A 1 92 ? -3.977 -10.554 -9.509 1.00 81.19 92 SER A CA 1
ATOM 680 C C . SER A 1 92 ? -3.505 -11.672 -10.444 1.00 81.19 92 SER A C 1
ATOM 682 O O . SER A 1 92 ? -2.311 -11.783 -10.691 1.00 81.19 92 SER A O 1
ATOM 684 N N . PRO A 1 93 ? -4.414 -12.454 -11.052 1.00 81.12 93 PRO A N 1
ATOM 685 C CA . PRO A 1 93 ? -4.036 -13.439 -12.069 1.00 81.12 93 PRO A CA 1
ATOM 686 C C . PRO A 1 93 ? -3.590 -12.789 -13.388 1.00 81.12 93 PRO A C 1
ATOM 688 O O . PRO A 1 93 ? -3.088 -13.466 -14.278 1.00 81.12 93 PRO A O 1
ATOM 691 N N . ARG A 1 94 ? -3.824 -11.480 -13.539 1.00 83.81 94 ARG A N 1
ATOM 692 C CA . ARG A 1 94 ? -3.580 -10.726 -14.767 1.00 83.81 94 ARG A CA 1
ATOM 693 C C . ARG A 1 94 ? -2.321 -9.866 -14.689 1.00 83.81 94 ARG A C 1
ATOM 695 O O . ARG A 1 94 ? -1.653 -9.706 -15.704 1.00 83.81 94 ARG A O 1
ATOM 702 N N . TYR A 1 95 ? -2.008 -9.308 -13.523 1.00 84.06 95 TYR A N 1
ATOM 703 C CA . TYR A 1 95 ? -0.895 -8.374 -13.366 1.00 84.06 95 TYR A CA 1
ATOM 704 C C . TYR A 1 95 ? 0.273 -9.010 -12.620 1.00 84.06 95 TYR A C 1
ATOM 706 O O . TYR A 1 95 ? 0.072 -9.695 -11.626 1.00 84.06 95 TYR A O 1
ATOM 714 N N . ASP A 1 96 ? 1.493 -8.717 -13.062 1.00 86.56 96 ASP A N 1
ATOM 715 C CA . ASP A 1 96 ? 2.717 -9.097 -12.354 1.00 86.56 96 ASP A CA 1
ATOM 716 C C . ASP A 1 96 ? 3.728 -7.944 -12.383 1.00 86.56 96 ASP A C 1
ATOM 718 O O . ASP A 1 96 ? 3.593 -6.987 -13.153 1.00 86.56 96 ASP A O 1
ATOM 722 N N . TYR A 1 97 ? 4.740 -8.004 -11.524 1.00 88.88 97 TYR A N 1
ATOM 723 C CA . TYR A 1 97 ? 5.847 -7.059 -11.532 1.00 88.88 97 TYR A CA 1
ATOM 724 C C . TYR A 1 97 ? 7.176 -7.772 -11.287 1.00 88.88 97 TYR A C 1
ATOM 726 O O . TYR A 1 97 ? 7.282 -8.708 -10.492 1.00 88.88 97 TYR A O 1
ATOM 734 N N . ARG A 1 98 ? 8.233 -7.277 -11.930 1.00 88.25 98 ARG A N 1
ATOM 735 C CA . ARG A 1 98 ? 9.603 -7.742 -11.724 1.00 88.25 98 ARG A CA 1
ATOM 736 C C . ARG A 1 98 ? 10.493 -6.565 -11.378 1.00 88.25 98 ARG A C 1
ATOM 738 O O . ARG A 1 98 ? 10.533 -5.565 -12.088 1.00 88.25 98 ARG A O 1
ATOM 745 N N . VAL A 1 99 ? 11.231 -6.696 -10.283 1.00 89.00 99 VAL A N 1
ATOM 746 C CA . VAL A 1 99 ? 12.274 -5.733 -9.929 1.00 89.00 99 VAL A CA 1
ATOM 747 C C . VAL A 1 99 ? 13.469 -6.005 -10.834 1.00 89.00 99 VAL A C 1
ATOM 749 O O . VAL A 1 99 ? 14.064 -7.076 -10.749 1.00 89.00 99 VAL A O 1
ATOM 752 N N . LEU A 1 100 ? 13.777 -5.062 -11.723 1.00 89.31 100 LEU A N 1
ATOM 753 C CA . LEU A 1 100 ? 14.935 -5.146 -12.614 1.00 89.31 100 LEU A CA 1
ATOM 754 C C . LEU A 1 100 ? 16.198 -4.668 -11.899 1.00 89.31 100 LEU A C 1
ATOM 756 O O . LEU A 1 100 ? 17.255 -5.276 -12.018 1.00 89.31 100 LEU A O 1
ATOM 760 N N . GLU A 1 101 ? 16.070 -3.589 -11.128 1.00 89.31 101 GLU A N 1
ATOM 761 C CA . GLU A 1 101 ? 17.176 -2.991 -10.394 1.00 89.31 101 GLU A CA 1
ATOM 762 C C . GLU A 1 101 ? 16.661 -2.386 -9.087 1.00 89.31 101 GLU A C 1
ATOM 764 O O . GLU A 1 101 ? 15.645 -1.688 -9.063 1.00 89.31 101 GLU A O 1
ATOM 769 N N . LEU A 1 102 ? 17.354 -2.656 -7.983 1.00 87.19 102 LEU A N 1
ATOM 770 C CA . LEU A 1 102 ? 17.071 -2.045 -6.689 1.00 87.19 102 LEU A CA 1
ATOM 771 C C . LEU A 1 102 ? 18.383 -1.783 -5.962 1.00 87.19 102 LEU A C 1
ATOM 773 O O . LEU A 1 102 ? 18.991 -2.691 -5.396 1.00 87.19 102 LEU A O 1
ATOM 777 N N . ASN A 1 103 ? 18.804 -0.526 -5.959 1.00 85.88 103 ASN A N 1
ATOM 778 C CA . ASN A 1 103 ? 19.955 -0.069 -5.195 1.00 85.88 103 ASN A CA 1
ATOM 779 C C . ASN A 1 103 ? 19.620 1.238 -4.459 1.00 85.88 103 ASN A C 1
ATOM 781 O O . ASN A 1 103 ? 18.487 1.716 -4.479 1.00 85.88 103 ASN A O 1
ATOM 785 N N . ASP A 1 104 ? 20.600 1.806 -3.757 1.00 79.44 104 ASP A N 1
ATOM 786 C CA . ASP A 1 104 ? 20.397 3.004 -2.931 1.00 79.44 104 ASP A CA 1
ATOM 787 C C . ASP A 1 104 ? 20.205 4.292 -3.750 1.00 79.44 104 ASP A C 1
ATOM 789 O O . ASP A 1 104 ? 19.874 5.334 -3.188 1.00 79.44 104 ASP A O 1
ATOM 793 N N . ARG A 1 105 ? 20.420 4.234 -5.072 1.00 82.12 105 ARG A N 1
ATOM 794 C CA . ARG A 1 105 ? 20.367 5.373 -5.999 1.00 82.12 105 ARG A CA 1
ATOM 795 C C . ARG A 1 105 ? 19.195 5.303 -6.972 1.00 82.12 105 ARG A C 1
ATOM 797 O O . ARG A 1 105 ? 18.680 6.346 -7.363 1.00 82.12 105 ARG A O 1
ATOM 804 N N . ILE A 1 106 ? 18.788 4.104 -7.368 1.00 85.69 106 ILE A N 1
ATOM 805 C CA . ILE A 1 106 ? 17.793 3.869 -8.404 1.00 85.69 106 ILE A CA 1
ATOM 806 C C . ILE A 1 106 ? 16.999 2.590 -8.132 1.00 85.69 106 ILE A C 1
ATOM 808 O O . ILE A 1 106 ? 17.523 1.580 -7.654 1.00 85.69 106 ILE A O 1
ATOM 812 N N . CYS A 1 107 ? 15.709 2.648 -8.449 1.00 87.75 107 CYS A N 1
ATOM 813 C CA . CYS A 1 107 ? 14.827 1.495 -8.492 1.00 87.75 107 CYS A CA 1
ATOM 814 C C . CYS A 1 107 ? 14.128 1.430 -9.852 1.00 87.75 107 CYS A C 1
ATOM 816 O O . CYS A 1 107 ? 13.554 2.425 -10.297 1.00 87.75 107 CYS A O 1
ATOM 818 N N . LYS A 1 108 ? 14.172 0.257 -10.489 1.00 89.06 108 LYS A N 1
ATOM 819 C CA . LYS A 1 108 ? 13.500 -0.047 -11.755 1.00 89.06 108 LYS A CA 1
ATOM 820 C C . LYS A 1 108 ? 12.593 -1.251 -11.580 1.00 89.06 108 LYS A C 1
ATOM 822 O O . LYS A 1 108 ? 13.043 -2.325 -11.171 1.00 89.06 108 LYS A O 1
ATOM 827 N N . ILE A 1 109 ? 11.320 -1.077 -11.912 1.00 89.06 109 ILE A N 1
ATOM 828 C CA . ILE A 1 109 ? 10.298 -2.117 -11.812 1.00 89.06 109 ILE A CA 1
ATOM 829 C C . ILE A 1 109 ? 9.608 -2.245 -13.163 1.00 89.06 109 ILE A C 1
ATOM 831 O O . ILE A 1 109 ? 8.987 -1.292 -13.626 1.00 89.06 109 ILE A O 1
ATOM 835 N N . ALA A 1 110 ? 9.708 -3.420 -13.779 1.00 88.88 110 ALA A N 1
ATOM 836 C CA . ALA A 1 110 ? 8.924 -3.776 -14.953 1.00 88.88 110 ALA A CA 1
ATOM 837 C C . ALA A 1 110 ? 7.556 -4.299 -14.515 1.00 88.88 110 ALA A C 1
ATOM 839 O O . ALA A 1 110 ? 7.472 -5.148 -13.623 1.00 88.88 110 ALA A O 1
ATOM 840 N N . PHE A 1 111 ? 6.496 -3.811 -15.148 1.00 87.62 111 PHE A N 1
ATOM 841 C CA . PHE A 1 111 ? 5.133 -4.282 -14.930 1.00 87.62 111 PHE A CA 1
ATOM 842 C C . PHE A 1 111 ? 4.653 -5.103 -16.118 1.00 87.62 111 PHE A C 1
ATOM 844 O O . PHE A 1 111 ? 4.960 -4.792 -17.269 1.00 87.62 111 PHE A O 1
ATOM 851 N N . PHE A 1 112 ? 3.855 -6.125 -15.829 1.00 85.81 112 PHE A N 1
ATOM 852 C CA . PHE A 1 112 ? 3.311 -7.048 -16.813 1.00 85.81 112 PHE A CA 1
ATOM 853 C C . PHE A 1 112 ? 1.781 -7.088 -16.718 1.00 85.81 112 PHE A C 1
ATOM 855 O O . PHE A 1 112 ? 1.226 -7.098 -15.619 1.00 85.81 112 PHE A O 1
ATOM 862 N N . ASP A 1 113 ? 1.104 -7.137 -17.866 1.00 86.25 113 ASP A N 1
ATOM 863 C CA . ASP A 1 113 ? -0.333 -7.404 -18.010 1.00 86.25 113 ASP A CA 1
ATOM 864 C C . ASP A 1 113 ? -0.512 -8.610 -18.945 1.00 86.25 113 ASP A C 1
ATOM 866 O O . ASP A 1 113 ? -0.101 -8.583 -20.107 1.00 86.25 113 ASP A O 1
ATOM 870 N N . GLY A 1 114 ? -1.069 -9.706 -18.430 1.00 84.62 114 GLY A N 1
ATOM 871 C CA . GLY A 1 114 ? -1.293 -10.936 -19.190 1.00 84.62 114 GLY A CA 1
ATOM 872 C C . GLY A 1 114 ? -0.005 -11.517 -19.781 1.00 84.62 114 GLY A C 1
ATOM 873 O O . GLY A 1 114 ? -0.019 -12.029 -20.898 1.00 84.62 114 GLY A O 1
ATOM 874 N N . GLY A 1 115 ? 1.120 -11.370 -19.071 1.00 82.12 115 GLY A N 1
ATOM 875 C CA . GLY A 1 115 ? 2.446 -11.818 -19.509 1.00 82.12 115 GLY A CA 1
ATOM 876 C C . GLY A 1 115 ? 3.174 -10.877 -20.476 1.00 82.12 115 GLY A C 1
ATOM 877 O O . GLY A 1 115 ? 4.326 -11.143 -20.810 1.00 82.12 115 GLY A O 1
ATOM 878 N N . ARG A 1 116 ? 2.556 -9.768 -20.904 1.00 84.44 116 ARG A N 1
ATOM 879 C CA . ARG A 1 116 ? 3.209 -8.737 -21.724 1.00 84.44 116 ARG A CA 1
ATOM 880 C C . ARG A 1 116 ? 3.722 -7.602 -20.854 1.00 84.44 116 ARG A C 1
ATOM 882 O O . ARG A 1 116 ? 2.993 -7.115 -19.996 1.00 84.44 116 ARG A O 1
ATOM 889 N N . GLU A 1 117 ? 4.959 -7.178 -21.087 1.00 86.75 117 GLU A N 1
ATOM 890 C CA . GLU A 1 117 ? 5.521 -6.006 -20.420 1.00 86.75 117 GLU A CA 1
ATOM 891 C C . GLU A 1 117 ? 4.773 -4.748 -20.882 1.00 86.75 117 GLU A C 1
ATOM 893 O O . GLU A 1 117 ? 4.727 -4.450 -22.073 1.00 86.75 117 GLU A O 1
ATOM 898 N N . ILE A 1 118 ? 4.153 -4.037 -19.939 1.00 84.94 118 ILE A N 1
ATOM 899 C CA . ILE A 1 118 ? 3.405 -2.797 -20.208 1.00 84.94 118 ILE A CA 1
ATOM 900 C C . ILE A 1 118 ? 4.257 -1.544 -19.990 1.00 84.94 118 ILE A C 1
ATOM 902 O O . ILE A 1 118 ? 3.865 -0.453 -20.396 1.00 84.94 118 ILE A O 1
ATOM 906 N N . GLY A 1 119 ? 5.410 -1.690 -19.335 1.00 84.75 119 GLY A N 1
ATOM 907 C CA . GLY A 1 119 ? 6.370 -0.613 -19.136 1.00 84.75 119 GLY A CA 1
ATOM 908 C C . GLY A 1 119 ? 7.225 -0.784 -17.886 1.00 84.75 119 GLY A C 1
ATOM 909 O O . GLY A 1 119 ? 6.920 -1.570 -16.984 1.00 84.75 119 GLY A O 1
ATOM 910 N N . VAL A 1 120 ? 8.290 0.016 -17.829 1.00 87.38 120 VAL A N 1
ATOM 911 C CA . VAL A 1 120 ? 9.233 0.066 -16.709 1.00 87.38 120 VAL A CA 1
ATOM 912 C C . VAL A 1 120 ? 9.060 1.378 -15.955 1.00 87.38 120 VAL A C 1
ATOM 914 O O . VAL A 1 120 ? 9.237 2.456 -16.519 1.00 87.38 120 VAL A O 1
ATOM 917 N N . SER A 1 121 ? 8.729 1.297 -14.667 1.00 86.38 121 SER A N 1
ATOM 918 C CA . SER A 1 121 ? 8.789 2.447 -13.768 1.00 86.38 121 SER A CA 1
ATOM 919 C C . SER A 1 121 ? 10.193 2.567 -13.197 1.00 86.38 121 SER A C 1
ATOM 921 O O . SER A 1 121 ? 10.648 1.694 -12.455 1.00 86.38 121 SER A O 1
ATOM 923 N N . GLU A 1 122 ? 10.847 3.683 -13.489 1.00 86.94 122 GLU A N 1
ATOM 924 C CA . GLU A 1 122 ? 12.146 4.058 -12.943 1.00 86.94 122 GLU A CA 1
ATOM 925 C C . GLU A 1 122 ? 11.977 5.207 -11.943 1.00 86.94 122 GLU A C 1
ATOM 927 O O . GLU A 1 122 ? 11.237 6.160 -12.193 1.00 86.94 122 GLU A O 1
ATOM 932 N N . PHE A 1 123 ? 12.632 5.105 -10.788 1.00 84.56 123 PHE A N 1
ATOM 933 C CA . PHE A 1 123 ? 12.664 6.179 -9.803 1.00 84.56 123 PHE A CA 1
ATOM 934 C C . PHE A 1 123 ? 14.055 6.302 -9.185 1.00 84.56 123 PHE A C 1
ATOM 936 O O . PHE A 1 123 ? 14.570 5.349 -8.590 1.00 84.56 123 PHE A O 1
ATOM 943 N N . SER A 1 124 ? 14.663 7.481 -9.329 1.00 87.19 124 SER A N 1
ATOM 944 C CA . SER A 1 124 ? 16.009 7.777 -8.834 1.00 87.19 124 SER A CA 1
ATOM 945 C C . SER A 1 124 ? 15.990 8.585 -7.532 1.00 87.19 124 SER A C 1
ATOM 947 O O . SER A 1 124 ? 14.983 9.188 -7.152 1.00 87.19 124 SER A O 1
ATOM 949 N N . THR A 1 125 ? 17.126 8.655 -6.838 1.00 81.19 125 THR A N 1
ATOM 950 C CA . THR A 1 125 ? 17.300 9.539 -5.673 1.00 81.19 125 THR A CA 1
ATOM 951 C C . THR A 1 125 ? 17.142 11.014 -6.021 1.00 81.19 125 THR A C 1
ATOM 953 O O . THR A 1 125 ? 16.636 11.769 -5.191 1.00 81.19 125 THR A O 1
ATOM 956 N N . ALA A 1 126 ? 17.522 11.427 -7.233 1.00 82.06 126 ALA A N 1
ATOM 957 C CA . ALA A 1 126 ? 17.323 12.795 -7.705 1.00 82.06 126 ALA A CA 1
ATOM 958 C C . ALA A 1 126 ? 15.825 13.121 -7.829 1.00 82.06 126 ALA A C 1
ATOM 960 O O . ALA A 1 126 ? 15.377 14.181 -7.387 1.00 82.06 126 ALA A O 1
ATOM 961 N N . ASP A 1 127 ? 15.030 12.182 -8.347 1.00 79.50 127 ASP A N 1
ATOM 962 C CA . ASP A 1 127 ? 13.572 12.327 -8.418 1.00 79.50 127 ASP A CA 1
ATOM 963 C C . ASP A 1 127 ? 12.938 12.275 -7.028 1.00 79.50 127 ASP A C 1
ATOM 965 O O . ASP A 1 127 ? 12.020 13.039 -6.729 1.00 79.50 127 ASP A O 1
ATOM 969 N N . ALA A 1 128 ? 13.470 11.438 -6.134 1.00 79.00 128 ALA A N 1
ATOM 970 C CA . ALA A 1 128 ? 13.026 11.360 -4.748 1.00 79.00 128 ALA A CA 1
ATOM 971 C C . ALA A 1 128 ? 13.239 12.679 -3.988 1.00 79.00 128 ALA A C 1
ATOM 973 O O . ALA A 1 128 ? 12.360 13.073 -3.215 1.00 79.00 128 ALA A O 1
ATOM 974 N N . GLN A 1 129 ? 14.367 13.361 -4.228 1.00 77.50 129 GLN A N 1
ATOM 975 C CA . GLN A 1 129 ? 14.660 14.688 -3.680 1.00 77.50 129 GLN A CA 1
ATOM 976 C C . GLN A 1 129 ? 13.698 15.744 -4.231 1.00 77.50 129 GLN A C 1
ATOM 978 O O . GLN A 1 129 ? 13.103 16.480 -3.446 1.00 77.50 129 GLN A O 1
ATOM 983 N N . LYS A 1 130 ? 13.465 15.767 -5.552 1.00 79.00 130 LYS A N 1
ATOM 984 C CA . LYS A 1 130 ? 12.474 16.664 -6.177 1.00 79.00 130 LYS A CA 1
ATOM 985 C C . LYS A 1 130 ? 11.058 16.429 -5.642 1.00 79.00 130 LYS A C 1
ATOM 987 O O . LYS A 1 130 ? 10.318 17.378 -5.412 1.00 79.00 130 LYS A O 1
ATOM 992 N N . ALA A 1 131 ? 10.693 15.171 -5.404 1.00 73.19 131 ALA A N 1
ATOM 993 C CA . ALA A 1 131 ? 9.392 14.776 -4.869 1.00 73.19 131 ALA A CA 1
ATOM 994 C C . ALA A 1 131 ? 9.248 14.992 -3.348 1.00 73.19 131 ALA A C 1
ATOM 996 O O . ALA A 1 131 ? 8.195 14.679 -2.787 1.00 73.19 131 ALA A O 1
ATOM 997 N N . GLY A 1 132 ? 10.293 15.466 -2.658 1.00 73.94 132 GLY A N 1
ATOM 998 C CA . GLY A 1 132 ? 10.276 15.680 -1.209 1.00 73.94 132 GLY A CA 1
ATOM 999 C C . GLY A 1 132 ? 10.060 14.393 -0.406 1.00 73.94 132 GLY A C 1
ATOM 1000 O O . GLY A 1 132 ? 9.379 14.404 0.621 1.00 73.94 132 GLY A O 1
ATOM 1001 N N . THR A 1 133 ? 10.578 13.257 -0.888 1.00 72.56 133 THR A N 1
ATOM 1002 C CA . THR A 1 133 ? 10.411 11.964 -0.209 1.00 72.56 133 THR A CA 1
ATOM 1003 C C . THR A 1 133 ? 11.180 11.961 1.110 1.00 72.56 133 THR A C 1
ATOM 1005 O O . THR A 1 133 ? 12.394 12.151 1.148 1.00 72.56 133 THR A O 1
ATOM 1008 N N . GLN A 1 134 ? 10.456 11.763 2.210 1.00 68.50 134 GLN A N 1
ATOM 1009 C CA . GLN A 1 134 ? 11.016 11.760 3.560 1.00 68.50 134 GLN A CA 1
ATOM 1010 C C . GLN A 1 134 ? 11.714 10.424 3.866 1.00 68.50 134 GLN A C 1
ATOM 1012 O O . GLN A 1 134 ? 11.473 9.420 3.202 1.00 68.50 134 GLN A O 1
ATOM 1017 N N . ASN A 1 135 ? 12.585 10.401 4.879 1.00 66.25 135 ASN A N 1
ATOM 1018 C CA . ASN A 1 135 ? 13.278 9.198 5.374 1.00 66.25 135 ASN A CA 1
ATOM 1019 C C . ASN A 1 135 ? 14.207 8.471 4.378 1.00 66.25 135 ASN A C 1
ATOM 1021 O O . ASN A 1 135 ? 14.644 7.349 4.647 1.00 66.25 135 ASN A O 1
ATOM 1025 N N . MET A 1 136 ? 14.607 9.139 3.290 1.00 66.69 136 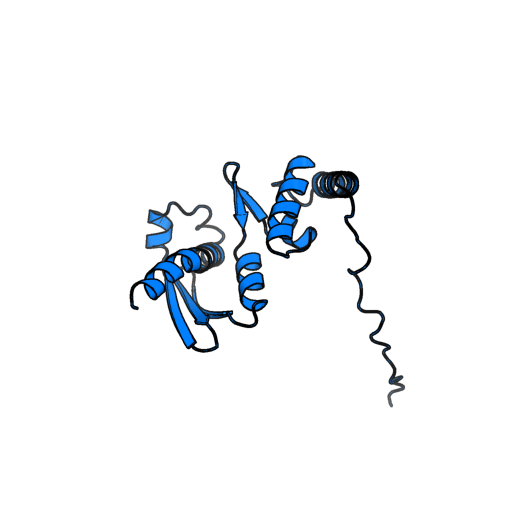MET A N 1
ATOM 1026 C CA . MET A 1 136 ? 15.597 8.628 2.329 1.00 66.69 136 MET A CA 1
ATOM 1027 C C . MET A 1 136 ? 16.931 8.242 2.988 1.00 66.69 136 MET A C 1
ATOM 1029 O O . MET A 1 136 ? 17.560 7.285 2.560 1.00 66.69 136 MET A O 1
ATOM 1033 N N . GLY A 1 137 ? 17.344 8.932 4.058 1.00 61.28 137 GLY A N 1
ATOM 1034 C CA . GLY A 1 137 ? 18.611 8.656 4.747 1.00 61.28 137 GLY A CA 1
ATOM 1035 C C . GLY A 1 137 ? 18.648 7.359 5.567 1.00 61.28 137 GLY A C 1
ATOM 1036 O O . GLY A 1 137 ? 19.733 6.874 5.859 1.00 61.28 137 GLY A O 1
ATOM 1037 N N . LYS A 1 138 ? 17.492 6.787 5.938 1.00 65.56 138 LYS A N 1
ATOM 1038 C CA . LYS A 1 138 ? 17.419 5.538 6.727 1.00 65.56 138 LYS A CA 1
ATOM 1039 C C . LYS A 1 138 ? 16.921 4.346 5.913 1.00 65.56 138 LYS A C 1
ATOM 1041 O O . LYS A 1 138 ? 17.331 3.222 6.173 1.00 65.56 138 LYS A O 1
ATOM 1046 N N . PHE A 1 139 ? 16.053 4.583 4.928 1.00 72.44 139 PHE A N 1
ATOM 1047 C CA . PHE A 1 139 ? 15.383 3.518 4.176 1.00 72.44 139 PHE A CA 1
ATOM 1048 C C . PHE A 1 139 ? 15.341 3.802 2.668 1.00 72.44 139 PHE A C 1
ATOM 1050 O O . PHE A 1 139 ? 14.302 3.616 2.036 1.00 72.44 139 PHE A O 1
ATOM 1057 N N . ALA A 1 140 ? 16.462 4.245 2.083 1.00 73.44 140 ALA A N 1
ATOM 1058 C CA . ALA A 1 140 ? 16.563 4.644 0.673 1.00 73.44 140 ALA A CA 1
ATOM 1059 C C . ALA A 1 140 ? 15.920 3.631 -0.292 1.00 73.44 140 ALA A C 1
ATOM 1061 O O . ALA A 1 140 ? 15.002 3.989 -1.026 1.00 73.44 140 ALA A O 1
ATOM 1062 N N . ARG A 1 141 ? 16.318 2.350 -0.237 1.00 76.75 141 ARG A N 1
ATOM 1063 C CA . ARG A 1 141 ? 15.792 1.298 -1.135 1.00 76.75 141 ARG A CA 1
ATOM 1064 C C . ARG A 1 141 ? 14.285 1.118 -1.019 1.00 76.75 141 ARG A C 1
ATOM 1066 O O . ARG A 1 141 ? 13.589 1.092 -2.028 1.00 76.75 141 ARG A O 1
ATOM 1073 N N . ASN A 1 142 ? 13.772 1.035 0.207 1.00 78.81 142 ASN A N 1
ATOM 1074 C CA . ASN A 1 142 ? 12.345 0.819 0.440 1.00 78.81 142 ASN A CA 1
ATOM 1075 C C . ASN A 1 142 ? 11.521 2.032 -0.003 1.00 78.81 142 ASN A C 1
ATOM 1077 O O . ASN A 1 142 ? 10.420 1.865 -0.522 1.00 78.81 142 ASN A O 1
ATOM 1081 N N . MET A 1 143 ? 12.053 3.246 0.169 1.00 80.12 143 MET A N 1
ATOM 1082 C CA . MET A 1 143 ? 11.394 4.471 -0.285 1.00 80.12 143 MET A CA 1
ATOM 1083 C C . MET A 1 143 ? 11.390 4.581 -1.812 1.00 80.12 143 MET A C 1
ATOM 1085 O O . MET A 1 143 ? 10.349 4.892 -2.388 1.00 80.12 143 MET A O 1
ATOM 1089 N N . LEU A 1 144 ? 12.506 4.265 -2.480 1.00 81.00 144 LEU A N 1
ATOM 1090 C CA . LEU A 1 144 ? 12.574 4.225 -3.945 1.00 81.00 144 LEU A CA 1
ATOM 1091 C C . LEU A 1 144 ? 11.622 3.169 -4.516 1.00 81.00 144 LEU A C 1
ATOM 1093 O O . LEU A 1 144 ? 10.854 3.471 -5.427 1.00 81.00 144 LEU A O 1
ATOM 1097 N N . PHE A 1 145 ? 11.597 1.971 -3.926 1.00 82.12 145 PHE A N 1
ATOM 1098 C CA . PHE A 1 145 ? 10.666 0.909 -4.306 1.00 82.12 145 PHE A CA 1
ATOM 1099 C C . PHE A 1 145 ? 9.203 1.332 -4.114 1.00 82.12 145 PHE A C 1
ATOM 1101 O O . PHE A 1 145 ? 8.387 1.152 -5.014 1.00 82.12 145 PHE A O 1
ATOM 1108 N N . ALA A 1 146 ? 8.862 1.959 -2.983 1.00 82.00 146 ALA A N 1
ATOM 1109 C CA . ALA A 1 146 ? 7.510 2.456 -2.728 1.00 82.00 146 ALA A CA 1
ATOM 1110 C C . ALA A 1 146 ? 7.051 3.482 -3.771 1.00 82.00 146 ALA A C 1
ATOM 1112 O O . ALA A 1 146 ? 5.903 3.443 -4.218 1.00 82.00 146 ALA A O 1
ATOM 1113 N N . ARG A 1 147 ? 7.948 4.389 -4.177 1.00 83.19 147 ARG A N 1
ATOM 1114 C CA . ARG A 1 147 ? 7.665 5.403 -5.198 1.00 83.19 147 ARG A CA 1
ATOM 1115 C C . ARG A 1 147 ? 7.531 4.796 -6.589 1.00 83.19 147 ARG A C 1
ATOM 1117 O O . ARG A 1 147 ? 6.545 5.087 -7.262 1.00 83.19 147 ARG A O 1
ATOM 1124 N N . ALA A 1 148 ? 8.446 3.908 -6.978 1.00 82.75 148 ALA A N 1
ATOM 1125 C CA . ALA A 1 148 ? 8.365 3.193 -8.249 1.00 82.75 148 ALA A CA 1
ATOM 1126 C C . ALA A 1 148 ? 7.076 2.353 -8.346 1.00 82.75 148 ALA A C 1
ATOM 1128 O O . ALA A 1 148 ? 6.392 2.385 -9.364 1.00 82.75 148 ALA A O 1
ATOM 1129 N N . MET A 1 149 ? 6.672 1.683 -7.261 1.00 82.44 149 MET A N 1
ATOM 1130 C CA . MET A 1 149 ? 5.404 0.946 -7.207 1.00 82.44 149 MET A CA 1
ATOM 1131 C C . MET A 1 149 ? 4.176 1.860 -7.300 1.00 82.44 149 MET A C 1
ATOM 1133 O O . MET A 1 149 ? 3.227 1.550 -8.017 1.00 82.44 149 MET A O 1
ATOM 1137 N N . SER A 1 150 ? 4.174 2.998 -6.601 1.00 77.00 150 SER A N 1
ATOM 1138 C CA . SER A 1 150 ? 3.036 3.931 -6.602 1.00 77.00 150 SER A CA 1
ATOM 1139 C C . SER A 1 150 ? 2.807 4.585 -7.973 1.00 77.00 150 SER A C 1
ATOM 1141 O O . SER A 1 150 ? 1.658 4.820 -8.372 1.00 77.00 150 SER A O 1
ATOM 1143 N N . ASN A 1 151 ? 3.886 4.812 -8.726 1.00 76.75 151 ASN A N 1
ATOM 1144 C CA . ASN A 1 151 ? 3.841 5.419 -10.055 1.00 76.75 151 ASN A CA 1
ATOM 1145 C C . ASN A 1 151 ? 3.142 4.546 -11.112 1.00 76.75 151 ASN A C 1
ATOM 1147 O O . ASN A 1 151 ? 2.733 5.078 -12.146 1.00 76.75 151 ASN A O 1
ATOM 1151 N N . VAL A 1 152 ? 2.905 3.253 -10.848 1.00 67.19 152 VAL A N 1
ATOM 1152 C CA . VAL A 1 152 ? 2.203 2.369 -11.796 1.00 67.19 152 VAL A CA 1
ATOM 1153 C C . VAL A 1 152 ? 0.790 2.860 -12.134 1.00 67.19 152 VAL A C 1
ATOM 1155 O O . VAL A 1 152 ? 0.307 2.680 -13.251 1.00 67.19 152 VAL A O 1
ATOM 1158 N N . SER A 1 153 ? 0.127 3.534 -11.186 1.00 58.31 153 SER A N 1
ATOM 1159 C CA . SER A 1 153 ? -1.211 4.104 -11.387 1.00 58.31 153 SER A CA 1
ATOM 1160 C C . SER A 1 153 ? -1.236 5.182 -12.480 1.00 58.31 153 SER A C 1
ATOM 1162 O O . SER A 1 153 ? -2.217 5.293 -13.217 1.00 58.31 153 SER A O 1
ATOM 1164 N N . SER A 1 154 ? -0.138 5.924 -12.639 1.00 58.47 154 SER A N 1
ATOM 1165 C CA . SER A 1 154 ? 0.024 6.939 -13.682 1.00 58.47 154 SER A CA 1
ATOM 1166 C C . SER A 1 154 ? 0.330 6.324 -15.049 1.00 58.47 154 SER A C 1
ATOM 1168 O O . SER A 1 154 ? -0.119 6.860 -16.059 1.00 58.47 154 SER A O 1
ATOM 1170 N N . MET A 1 155 ? 1.021 5.178 -15.095 1.00 53.81 155 MET A N 1
ATOM 1171 C CA . MET A 1 155 ? 1.393 4.508 -16.353 1.00 53.81 155 MET A CA 1
ATOM 1172 C C . MET A 1 155 ? 0.183 3.926 -17.101 1.00 53.81 155 MET A C 1
ATOM 1174 O O . MET A 1 155 ? 0.176 3.891 -18.329 1.00 53.81 155 MET A O 1
ATOM 1178 N N . ARG A 1 156 ? -0.895 3.560 -16.390 1.00 51.03 156 ARG A N 1
ATOM 1179 C CA . ARG A 1 156 ? -2.149 3.097 -17.020 1.00 51.03 156 ARG A CA 1
ATOM 1180 C C . ARG A 1 156 ? -2.792 4.140 -17.941 1.00 51.03 156 ARG A C 1
ATOM 1182 O O . ARG A 1 156 ? -3.484 3.764 -18.881 1.00 51.03 156 ARG A O 1
ATOM 1189 N N . LYS A 1 157 ? -2.583 5.437 -17.683 1.00 44.41 157 LYS A N 1
ATOM 1190 C CA . LYS A 1 157 ? -3.156 6.513 -18.511 1.00 44.41 157 LYS A CA 1
ATOM 1191 C C . LYS A 1 157 ? -2.411 6.698 -19.830 1.00 44.41 157 LYS A C 1
ATOM 1193 O O . LYS A 1 157 ? -3.001 7.198 -20.782 1.00 44.41 157 LYS A O 1
ATOM 1198 N N . THR A 1 158 ? -1.141 6.304 -19.893 1.00 44.97 158 THR A N 1
ATOM 1199 C CA . THR A 1 158 ? -0.317 6.444 -21.096 1.00 44.97 158 THR A CA 1
ATOM 1200 C C . THR A 1 158 ? -0.654 5.364 -22.123 1.00 44.97 158 THR A C 1
ATOM 1202 O O . THR A 1 158 ? -0.818 5.690 -23.291 1.00 44.97 158 THR A O 1
ATOM 1205 N N . SER A 1 159 ? -0.892 4.118 -21.696 1.00 42.44 159 SER A N 1
ATOM 1206 C CA . SER A 1 159 ? -1.264 3.022 -22.612 1.00 42.44 159 SER A CA 1
ATOM 1207 C C . SER A 1 159 ? -2.705 3.084 -23.139 1.00 42.44 159 SER A C 1
ATOM 1209 O O . SER A 1 159 ? -3.023 2.396 -24.100 1.00 42.44 159 SER A O 1
ATOM 1211 N N . GLN A 1 160 ? -3.594 3.891 -22.545 1.00 40.81 160 GLN A N 1
ATOM 1212 C CA . GLN A 1 160 ? -4.954 4.106 -23.072 1.00 40.81 160 GLN A CA 1
ATOM 1213 C C . GLN A 1 160 ? -5.045 5.227 -24.122 1.00 40.81 160 GLN A C 1
ATOM 1215 O O . GLN A 1 160 ? -6.132 5.488 -24.624 1.00 40.81 160 GLN A O 1
ATOM 1220 N N . LYS A 1 161 ? -3.935 5.897 -24.461 1.00 37.28 161 LYS A N 1
ATOM 1221 C CA . LYS A 1 161 ? -3.908 6.973 -25.468 1.00 37.28 161 LYS A CA 1
ATOM 1222 C C . LYS A 1 161 ? -3.454 6.533 -26.865 1.00 37.28 161 LYS A C 1
ATOM 1224 O O . LYS A 1 161 ? -3.357 7.385 -27.740 1.00 37.28 161 LYS A O 1
ATOM 1229 N N . GLU A 1 162 ? -3.199 5.244 -27.075 1.00 34.34 162 GLU A N 1
ATOM 1230 C CA . GLU A 1 162 ? -2.714 4.696 -28.354 1.00 34.34 162 GLU A CA 1
ATOM 1231 C C . GLU A 1 162 ? -3.729 3.795 -29.082 1.00 34.34 162 GLU A C 1
ATOM 1233 O O . GLU A 1 162 ? -3.332 2.965 -29.891 1.00 34.34 162 GLU A O 1
ATOM 1238 N N . ASN A 1 163 ? -5.033 3.972 -28.843 1.00 33.91 163 ASN A N 1
ATOM 1239 C CA . ASN A 1 163 ? -6.083 3.347 -29.660 1.00 33.91 163 ASN A CA 1
ATOM 1240 C C . ASN A 1 163 ? -7.063 4.389 -30.194 1.00 33.91 163 ASN A C 1
ATOM 1242 O O . ASN A 1 163 ? -7.584 5.166 -29.361 1.00 33.91 163 ASN A O 1
#

Foldseek 3Di:
DDDDDPPDPPPVPPCPDPPDDPPDPVSLLVVLQCVLVVPPQPQRNHSVSLSVQQVVVVVLVHHSVCSSVAWHQDPNDTDGFLVVLQVSQVVDPFKHKDWPDFDLFKTWIFIGGNNHTLDIQIFGVVNCVVVVPPPSVPCSRRSRSRVSSVCVVVSVVVVVVPD

pLDDT: mean 74.77, std 15.6, range [33.91, 89.31]

Organism: NCBI:txid388085

Sequence (163 aa):
MSDIIPTHKDLSTLAIAPHLKIDTIDDLQRLGEILSRSGFFEDCKQAAQAVVKILAGAELGFPAFSSMCGIYIIKGKPAIGANLMAAAVKRSPRYDYRVLELNDRICKIAFFDGGREIGVSEFSTADAQKAGTQNMGKFARNMLFARAMSNVSSMRKTSQKEN

Secondary structure (DSSP, 8-state):
------S---GGG--SSSS----SHHHHHHHHHHHHHTS--TT--SHHHHHHHHHHHHTTT--HHHHHHHEEEETTEEEE-HHHHHHHHHH-SSEEEEEEEE-SSEEEEEEEETTEEEEEEEEEHHHHHHTT-TTHHHHHHHHHHHHHHHTHHHHHHHHTT--

Radius of gyration: 20.17 Å; chains: 1; bounding box: 41×64×53 Å